Protein AF-A0A9N9B5T2-F1 (afdb_monomer_lite)

pLDDT: mean 75.87, std 16.83, range [42.91, 93.75]

Structure (mmCIF, N/CA/C/O backbone):
data_AF-A0A9N9B5T2-F1
#
_entry.id   AF-A0A9N9B5T2-F1
#
loop_
_atom_site.group_PDB
_atom_site.id
_atom_site.type_symbol
_atom_site.label_atom_id
_atom_site.label_alt_id
_atom_site.label_comp_id
_atom_site.label_asym_id
_atom_site.label_entity_id
_atom_site.label_seq_id
_atom_site.pdbx_PDB_ins_code
_atom_site.Cartn_x
_atom_site.Cartn_y
_atom_site.Cartn_z
_atom_site.occupancy
_atom_site.B_iso_or_equiv
_atom_site.auth_seq_id
_atom_site.auth_comp_id
_atom_site.auth_asym_id
_atom_site.auth_atom_id
_atom_site.pdbx_PDB_model_num
ATOM 1 N N . MET A 1 1 ? 22.167 5.623 3.562 1.00 49.38 1 MET A N 1
ATOM 2 C CA . MET A 1 1 ? 20.993 6.253 2.915 1.00 49.38 1 MET A CA 1
ATOM 3 C C . MET A 1 1 ? 19.767 5.986 3.773 1.00 49.38 1 MET A C 1
ATOM 5 O O . MET A 1 1 ? 19.401 4.829 3.933 1.00 49.38 1 MET A O 1
ATOM 9 N N . SER A 1 2 ? 19.180 7.019 4.383 1.00 70.75 2 SER A N 1
ATOM 10 C CA . SER A 1 2 ? 17.950 6.868 5.169 1.00 70.75 2 SER A CA 1
ATOM 1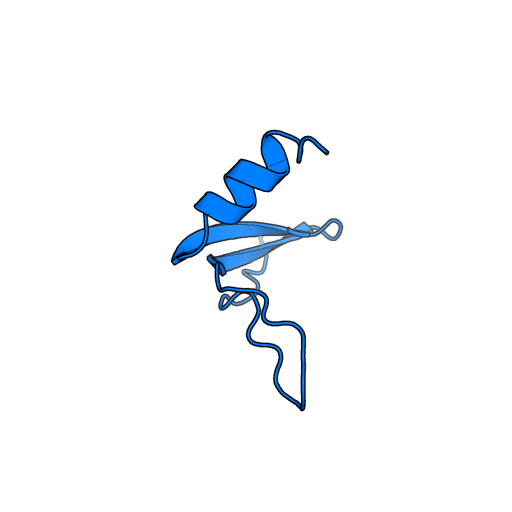1 C C . SER A 1 2 ? 16.758 6.912 4.219 1.00 70.75 2 SER A C 1
ATOM 13 O O . SER A 1 2 ? 16.452 7.958 3.654 1.00 70.75 2 SER A O 1
ATOM 15 N N . ILE A 1 3 ? 16.109 5.769 4.003 1.00 77.88 3 ILE A N 1
ATOM 16 C CA . ILE A 1 3 ? 14.775 5.741 3.405 1.00 77.88 3 ILE A CA 1
ATOM 17 C C . ILE A 1 3 ? 13.851 6.545 4.331 1.00 77.88 3 ILE A C 1
ATOM 19 O O . ILE A 1 3 ? 13.792 6.276 5.534 1.00 77.88 3 ILE A O 1
ATOM 23 N N . GLY A 1 4 ? 13.172 7.555 3.780 1.00 90.00 4 GLY A N 1
ATOM 24 C CA . GLY A 1 4 ? 12.259 8.407 4.541 1.00 90.00 4 GLY A CA 1
ATOM 25 C C . GLY A 1 4 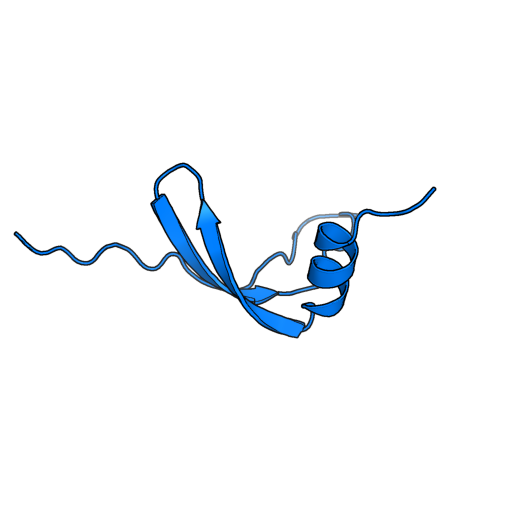? 11.171 7.589 5.240 1.00 90.00 4 GLY A C 1
ATOM 26 O O . GLY A 1 4 ? 10.739 6.555 4.727 1.00 90.00 4 GLY A O 1
ATOM 27 N N . VAL A 1 5 ? 10.714 8.067 6.403 1.00 90.50 5 VAL A N 1
ATOM 28 C CA . VAL A 1 5 ? 9.664 7.418 7.215 1.00 90.50 5 VAL A CA 1
ATOM 29 C C . VAL A 1 5 ? 8.451 6.967 6.378 1.00 90.50 5 VAL A C 1
ATOM 31 O O . VAL A 1 5 ? 8.045 5.818 6.538 1.00 90.50 5 VAL A O 1
ATOM 34 N N . PRO A 1 6 ? 7.929 7.755 5.412 1.00 89.44 6 PRO A N 1
ATOM 35 C CA . PRO A 1 6 ? 6.783 7.325 4.605 1.00 89.44 6 PRO A CA 1
ATOM 36 C C . PRO A 1 6 ? 7.036 6.058 3.775 1.00 89.44 6 PRO A C 1
ATOM 38 O O . PRO A 1 6 ? 6.151 5.221 3.627 1.00 89.44 6 PRO A O 1
ATOM 41 N N . ILE A 1 7 ? 8.251 5.888 3.251 1.00 89.44 7 ILE A N 1
ATOM 42 C CA . ILE A 1 7 ? 8.599 4.728 2.422 1.00 89.44 7 ILE A CA 1
ATOM 43 C C . ILE A 1 7 ? 8.781 3.483 3.303 1.00 89.44 7 ILE A C 1
ATOM 45 O O . ILE A 1 7 ? 8.375 2.394 2.902 1.00 89.44 7 ILE A O 1
ATOM 49 N N . LYS A 1 8 ? 9.330 3.635 4.519 1.00 88.00 8 LYS A N 1
ATOM 50 C CA . LYS A 1 8 ? 9.417 2.534 5.498 1.00 88.00 8 LYS A CA 1
ATOM 51 C C . LYS A 1 8 ? 8.029 2.004 5.859 1.00 88.00 8 LYS A C 1
ATOM 53 O O . LYS A 1 8 ? 7.792 0.807 5.746 1.00 88.00 8 LYS A O 1
ATOM 58 N N . LEU A 1 9 ? 7.095 2.904 6.166 1.00 89.19 9 LEU A N 1
ATOM 59 C CA . LEU A 1 9 ? 5.710 2.540 6.478 1.00 89.19 9 LEU A CA 1
ATOM 60 C C . LEU A 1 9 ? 5.012 1.842 5.303 1.00 89.19 9 LEU A C 1
ATOM 62 O O . LEU A 1 9 ? 4.262 0.891 5.504 1.00 89.19 9 LEU A O 1
ATOM 66 N N . LEU A 1 10 ? 5.278 2.267 4.064 1.00 88.56 10 LEU A N 1
ATOM 67 C CA . LEU A 1 10 ? 4.725 1.603 2.881 1.00 88.56 10 LEU A CA 1
ATOM 68 C C . LEU A 1 10 ? 5.244 0.163 2.725 1.00 88.56 10 LEU A C 1
ATOM 70 O O . LEU A 1 10 ? 4.486 -0.721 2.327 1.00 88.56 10 LEU A O 1
ATOM 74 N N . HIS A 1 11 ? 6.517 -0.080 3.048 1.00 87.50 11 HIS A N 1
ATOM 75 C CA . HIS A 1 11 ? 7.086 -1.428 3.080 1.00 87.50 11 HIS A CA 1
ATOM 76 C C . HIS A 1 11 ? 6.452 -2.290 4.179 1.00 87.50 11 HIS A C 1
ATOM 78 O O . HIS A 1 11 ? 6.088 -3.434 3.918 1.00 87.50 11 HIS A O 1
ATOM 84 N N . GLU A 1 12 ? 6.261 -1.741 5.377 1.00 90.31 12 GLU A N 1
ATOM 85 C CA . GLU A 1 12 ? 5.613 -2.433 6.502 1.00 90.31 12 GLU A CA 1
ATOM 86 C C . GLU A 1 12 ? 4.126 -2.732 6.235 1.00 90.31 12 GLU A C 1
ATOM 88 O O . GLU A 1 12 ? 3.589 -3.733 6.708 1.00 90.31 12 GLU A O 1
ATOM 93 N N . ALA A 1 13 ? 3.460 -1.916 5.413 1.00 89.75 13 ALA A N 1
ATOM 94 C CA . ALA A 1 13 ? 2.066 -2.113 5.017 1.00 89.75 13 ALA A CA 1
ATOM 95 C C . ALA A 1 13 ? 1.851 -3.272 4.022 1.00 89.75 13 ALA A C 1
ATOM 97 O O . ALA A 1 13 ? 0.704 -3.595 3.686 1.00 89.75 13 ALA A O 1
ATOM 98 N N . GLN A 1 14 ? 2.910 -3.923 3.527 1.00 91.12 14 GLN A N 1
ATOM 99 C CA . GLN A 1 14 ? 2.773 -5.108 2.680 1.00 91.12 14 GLN A CA 1
ATOM 100 C C . GLN A 1 14 ? 1.947 -6.195 3.385 1.00 91.12 14 GLN A C 1
ATOM 102 O O . GLN A 1 14 ? 2.001 -6.384 4.597 1.00 91.12 14 GLN A O 1
ATOM 107 N N . GLY A 1 15 ? 1.113 -6.895 2.623 1.00 88.69 15 GLY A N 1
ATOM 108 C CA . GLY A 1 15 ? 0.196 -7.899 3.151 1.00 88.69 15 GLY A CA 1
ATOM 109 C C . GLY A 1 15 ? -1.069 -7.342 3.815 1.00 88.69 15 GLY A C 1
ATOM 110 O O . GLY A 1 15 ? -1.959 -8.133 4.122 1.00 88.69 15 GLY A O 1
ATOM 111 N N . HIS A 1 16 ? -1.220 -6.026 3.973 1.00 92.38 16 HIS A N 1
ATOM 112 C CA . HIS A 1 16 ? -2.422 -5.422 4.553 1.00 92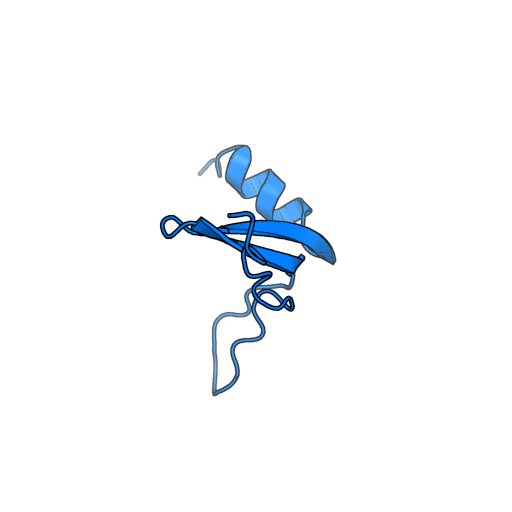.38 16 HIS A CA 1
ATOM 113 C C . HIS A 1 16 ? -3.411 -4.956 3.478 1.00 92.38 16 HIS A C 1
ATOM 115 O O . HIS A 1 16 ? -3.041 -4.719 2.324 1.00 92.38 16 HIS A O 1
ATOM 121 N N . ILE A 1 17 ? -4.693 -4.840 3.848 1.00 92.50 17 ILE A N 1
ATOM 122 C CA . ILE A 1 17 ? -5.694 -4.182 3.002 1.00 92.50 17 ILE A CA 1
ATOM 123 C C . ILE A 1 17 ? -5.463 -2.678 3.086 1.00 92.50 17 ILE A C 1
ATOM 125 O O . ILE A 1 17 ? -5.645 -2.090 4.148 1.00 92.50 17 ILE A O 1
ATOM 129 N N . VAL A 1 18 ? -5.108 -2.061 1.963 1.00 91.94 18 VAL A N 1
ATOM 130 C CA . VAL A 1 18 ? -4.909 -0.614 1.861 1.00 91.94 18 VAL A CA 1
ATOM 131 C C . VAL A 1 18 ? -5.851 -0.018 0.820 1.00 91.94 18 VAL A C 1
ATOM 133 O O . VAL A 1 18 ? -6.429 -0.728 -0.014 1.00 91.94 18 VAL A O 1
ATOM 136 N N . THR A 1 19 ? -6.019 1.296 0.896 1.00 93.19 19 THR A N 1
ATOM 137 C CA . THR A 1 19 ? -6.767 2.085 -0.080 1.00 93.19 19 THR A CA 1
ATOM 138 C C . THR A 1 19 ? -5.792 3.028 -0.771 1.00 93.19 19 THR A C 1
ATOM 140 O O . THR A 1 19 ? -5.030 3.714 -0.097 1.00 93.19 19 THR A O 1
ATOM 143 N N . LEU A 1 20 ? -5.804 3.044 -2.101 1.00 90.25 20 LEU A N 1
ATOM 144 C CA . LEU A 1 20 ? -4.982 3.925 -2.925 1.00 90.25 20 LEU A CA 1
ATOM 145 C C . LEU A 1 20 ? -5.901 4.843 -3.724 1.00 90.25 20 LEU A C 1
ATOM 147 O O . LEU A 1 20 ? -6.780 4.359 -4.434 1.00 90.25 20 LEU A O 1
ATOM 151 N N . GLU A 1 21 ? -5.686 6.146 -3.625 1.00 93.75 21 GLU A N 1
ATOM 152 C CA . GLU A 1 21 ? -6.338 7.141 -4.471 1.00 93.75 21 GLU A CA 1
ATOM 153 C C . GLU A 1 21 ? -5.324 7.644 -5.496 1.00 93.75 21 GLU A C 1
ATOM 155 O O . GLU A 1 21 ? -4.227 8.081 -5.144 1.00 93.75 21 GLU A O 1
ATOM 160 N N . LEU A 1 22 ? -5.664 7.522 -6.777 1.00 89.56 22 LEU A N 1
ATOM 161 C CA . LEU A 1 22 ? -4.866 8.080 -7.859 1.00 89.56 22 LEU A CA 1
ATOM 162 C C . LEU A 1 22 ? -5.179 9.570 -8.023 1.00 89.56 22 LEU A C 1
ATOM 164 O O . LEU A 1 22 ? -6.266 10.032 -7.692 1.00 89.56 22 LEU A O 1
ATOM 168 N N . ASN A 1 23 ? -4.259 10.314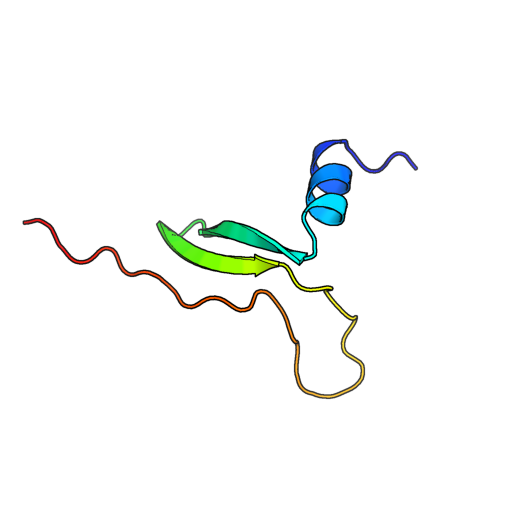 -8.630 1.00 93.00 23 ASN A N 1
ATOM 169 C CA . ASN A 1 23 ? -4.438 11.738 -8.940 1.00 93.00 23 ASN A CA 1
ATOM 170 C C . ASN A 1 23 ? -5.675 12.051 -9.808 1.00 93.00 23 ASN A C 1
ATOM 172 O O . ASN A 1 23 ? -6.159 13.176 -9.797 1.00 93.00 23 ASN A O 1
ATOM 176 N N . ASN A 1 24 ? -6.192 11.071 -10.551 1.00 91.94 24 ASN A N 1
ATOM 177 C CA . ASN A 1 24 ? -7.430 11.184 -11.323 1.00 91.94 24 ASN A CA 1
ATOM 178 C C . ASN A 1 24 ? -8.704 10.893 -10.498 1.00 91.94 24 ASN A C 1
ATOM 180 O O . ASN A 1 24 ? -9.783 10.762 -11.071 1.00 91.94 24 ASN A O 1
ATOM 184 N N . GLY A 1 25 ? -8.588 10.735 -9.175 1.00 93.00 25 GLY A N 1
ATOM 185 C CA . GLY A 1 25 ? -9.697 10.451 -8.259 1.00 93.00 25 GLY A CA 1
ATOM 186 C C . GLY A 1 25 ? -10.165 8.992 -8.245 1.00 93.00 25 GLY A C 1
ATOM 187 O O . GLY A 1 25 ? -11.141 8.663 -7.568 1.00 93.00 25 GLY A O 1
ATOM 188 N N . THR A 1 26 ? -9.501 8.093 -8.980 1.00 92.38 26 THR A N 1
ATOM 189 C CA . THR A 1 26 ? -9.823 6.659 -8.941 1.00 92.38 26 THR A CA 1
ATOM 190 C C . THR A 1 26 ? -9.332 6.049 -7.635 1.00 92.38 26 THR A C 1
ATOM 192 O O . THR A 1 26 ? -8.152 6.156 -7.302 1.00 92.38 26 THR A O 1
ATOM 195 N N . VAL A 1 27 ? -10.220 5.343 -6.932 1.00 92.62 27 VAL A N 1
ATOM 196 C CA . VAL A 1 27 ? -9.912 4.693 -5.655 1.00 92.62 27 VAL A CA 1
ATOM 197 C C . VAL A 1 27 ? -9.824 3.180 -5.825 1.00 92.62 27 VAL A C 1
ATOM 199 O O . VAL A 1 27 ? -10.754 2.533 -6.301 1.00 92.62 27 VAL A O 1
ATOM 202 N N . TYR A 1 28 ? -8.726 2.596 -5.371 1.00 90.56 28 TYR A N 1
ATOM 203 C CA . TYR A 1 28 ? -8.457 1.164 -5.370 1.00 90.56 28 TYR A CA 1
ATOM 204 C C . TYR A 1 28 ? -8.427 0.652 -3.930 1.00 90.56 28 TYR A C 1
ATOM 206 O O . TYR A 1 28 ? -7.774 1.246 -3.077 1.00 90.56 28 TYR A O 1
ATOM 214 N N . ARG A 1 29 ? -9.105 -0.466 -3.638 1.00 90.19 29 ARG A N 1
ATOM 215 C CA . ARG A 1 29 ? -9.059 -1.115 -2.311 1.00 90.19 29 ARG A CA 1
ATOM 216 C C . ARG A 1 29 ? -8.749 -2.601 -2.439 1.00 90.19 29 ARG A C 1
ATOM 218 O O . ARG A 1 29 ? -9.425 -3.301 -3.191 1.00 90.19 29 ARG A O 1
ATOM 225 N N . GLY A 1 30 ? -7.758 -3.080 -1.693 1.00 90.62 30 GLY A N 1
ATOM 226 C CA . GLY A 1 30 ? -7.154 -4.387 -1.936 1.00 90.62 30 GLY A CA 1
ATOM 227 C C . GLY A 1 30 ? -5.925 -4.651 -1.072 1.00 90.62 30 GLY A C 1
ATOM 228 O O . GLY A 1 30 ? -5.499 -3.794 -0.302 1.00 90.62 30 GLY A O 1
ATOM 229 N N . LYS A 1 31 ? -5.373 -5.864 -1.179 1.00 91.19 31 LYS A N 1
ATOM 230 C CA . LYS A 1 31 ? -4.183 -6.279 -0.419 1.00 91.19 31 LYS A CA 1
ATOM 231 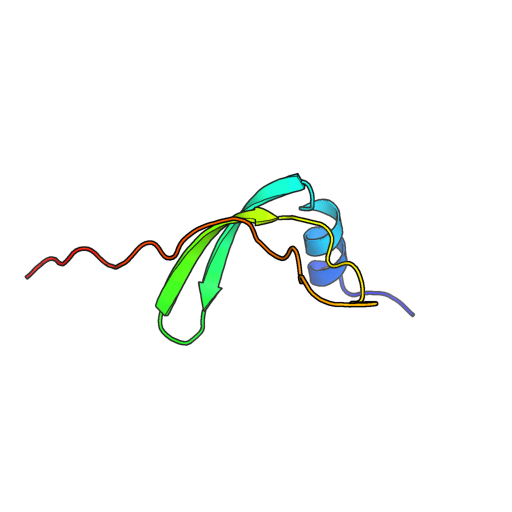C C . LYS A 1 31 ? -2.922 -5.752 -1.106 1.00 91.19 31 LYS A C 1
ATOM 233 O O . LYS A 1 31 ? -2.717 -6.050 -2.288 1.00 91.19 31 LYS A O 1
ATOM 238 N N . LEU A 1 32 ? -2.079 -5.015 -0.382 1.00 88.75 32 LEU A N 1
ATOM 239 C CA . LEU A 1 32 ? -0.772 -4.581 -0.879 1.00 88.75 32 LEU A CA 1
ATOM 240 C C . LEU A 1 32 ? 0.144 -5.806 -1.008 1.00 88.75 32 LEU A C 1
ATOM 242 O O . LEU A 1 32 ? 0.393 -6.499 -0.025 1.00 88.75 32 LEU A O 1
ATOM 246 N N . SER A 1 33 ? 0.599 -6.120 -2.218 1.00 84.44 33 SER A N 1
ATOM 247 C CA . SER A 1 33 ? 1.529 -7.222 -2.485 1.00 84.44 33 SER A CA 1
ATOM 248 C C . SER A 1 33 ? 2.948 -6.711 -2.694 1.00 84.44 33 SER A C 1
ATOM 250 O O . SER A 1 33 ? 3.165 -5.540 -3.002 1.00 84.44 33 SER A O 1
ATOM 252 N N . GLU A 1 34 ? 3.915 -7.611 -2.538 1.00 74.69 34 GLU A N 1
ATOM 253 C CA . GLU A 1 34 ? 5.304 -7.338 -2.877 1.00 74.69 34 GLU A CA 1
ATOM 254 C C . GLU A 1 34 ? 5.429 -6.954 -4.358 1.00 74.69 34 GLU A C 1
ATOM 256 O O . GLU A 1 34 ? 4.924 -7.642 -5.251 1.00 74.69 34 GLU A O 1
ATOM 261 N N . VAL A 1 35 ? 6.119 -5.844 -4.618 1.00 60.91 35 VAL A N 1
ATOM 262 C CA . VAL A 1 35 ? 6.473 -5.427 -5.974 1.00 60.91 35 VAL A CA 1
ATOM 263 C C . VAL A 1 35 ? 7.730 -6.194 -6.378 1.00 60.91 35 VAL A C 1
ATOM 265 O O . VAL A 1 35 ? 8.850 -5.714 -6.218 1.00 60.91 35 VAL A O 1
ATOM 268 N N . ALA A 1 36 ? 7.550 -7.410 -6.889 1.00 50.59 36 ALA A N 1
ATOM 269 C CA . ALA A 1 36 ? 8.648 -8.150 -7.496 1.00 50.59 36 ALA A CA 1
ATOM 270 C C . ALA A 1 36 ? 9.097 -7.428 -8.779 1.00 50.59 36 ALA A C 1
ATOM 272 O O . ALA A 1 36 ? 8.278 -7.137 -9.658 1.00 50.59 36 ALA A O 1
ATOM 273 N N . ARG A 1 37 ? 10.400 -7.134 -8.898 1.00 50.31 37 ARG A N 1
ATOM 274 C CA . ARG A 1 37 ? 10.992 -6.619 -10.144 1.00 50.31 37 ARG A CA 1
ATOM 275 C C . ARG A 1 37 ? 10.722 -7.644 -11.245 1.00 50.31 37 ARG A C 1
ATOM 277 O O . ARG A 1 37 ? 11.081 -8.808 -11.102 1.00 50.31 37 ARG A O 1
ATOM 284 N N . ALA A 1 38 ? 10.048 -7.229 -12.312 1.00 48.78 38 ALA A N 1
ATOM 285 C CA . ALA A 1 38 ? 9.609 -8.134 -13.363 1.00 48.78 38 ALA A CA 1
ATOM 286 C C . ALA A 1 38 ? 10.809 -8.755 -14.104 1.00 48.78 38 ALA A C 1
ATOM 288 O O . ALA A 1 38 ? 11.411 -8.114 -14.960 1.00 48.78 38 ALA A O 1
ATOM 289 N N . GLN A 1 39 ? 11.118 -10.020 -13.822 1.00 48.03 39 GLN A N 1
ATOM 290 C CA . GLN A 1 39 ? 11.657 -10.933 -14.827 1.00 48.03 39 GLN A CA 1
ATOM 291 C C . GLN A 1 39 ? 10.457 -11.690 -15.407 1.00 48.03 39 GLN A C 1
ATOM 293 O O . GLN A 1 39 ? 9.861 -12.513 -14.724 1.00 48.03 39 GLN A O 1
ATOM 298 N N . GLY A 1 40 ? 10.058 -11.347 -16.635 1.00 53.28 40 GLY A N 1
ATOM 299 C CA . GLY A 1 40 ? 9.073 -12.102 -17.418 1.00 53.28 40 GLY A CA 1
ATOM 300 C C . GLY A 1 40 ? 7.615 -12.022 -16.937 1.00 53.28 40 GLY A C 1
ATOM 301 O O . GLY A 1 40 ? 7.186 -12.751 -16.055 1.00 53.28 40 GLY A O 1
ATOM 302 N N . GLY A 1 41 ? 6.823 -11.167 -17.594 1.00 52.72 41 GLY A N 1
ATOM 303 C CA . GLY A 1 41 ? 5.382 -11.351 -17.821 1.00 52.72 41 GLY A CA 1
ATOM 304 C C . GLY A 1 41 ? 4.505 -11.804 -16.646 1.00 52.72 41 GLY A C 1
ATOM 305 O O . GLY A 1 41 ? 4.135 -12.972 -16.587 1.00 52.72 41 GLY A O 1
ATOM 306 N N . ARG A 1 42 ? 4.107 -10.851 -15.787 1.00 55.25 42 ARG A N 1
ATOM 307 C CA . ARG A 1 42 ? 2.853 -10.748 -14.988 1.00 55.25 42 ARG A CA 1
ATOM 308 C C . ARG A 1 42 ? 3.169 -9.999 -13.691 1.00 55.25 42 ARG A C 1
ATOM 310 O O . ARG A 1 42 ? 3.408 -10.601 -12.646 1.00 55.25 42 ARG A O 1
ATOM 317 N N . GLY A 1 43 ? 3.178 -8.667 -13.760 1.00 48.28 43 GLY A N 1
ATOM 318 C CA . GLY A 1 43 ? 3.305 -7.818 -12.577 1.00 48.28 43 GLY A CA 1
ATOM 319 C C . GLY A 1 43 ? 2.147 -8.083 -11.615 1.00 48.28 43 GLY A C 1
ATOM 320 O O . GLY A 1 43 ? 1.007 -7.724 -11.896 1.00 48.28 43 GLY A O 1
ATOM 321 N N . ARG A 1 44 ? 2.417 -8.738 -10.484 1.00 59.44 44 ARG A N 1
ATOM 322 C CA . ARG A 1 44 ? 1.429 -8.946 -9.415 1.00 59.44 44 ARG A CA 1
ATOM 323 C C . ARG A 1 44 ? 1.502 -7.786 -8.420 1.00 59.44 44 ARG A C 1
ATOM 325 O O . ARG A 1 44 ? 1.944 -7.954 -7.289 1.00 59.44 44 ARG A O 1
ATOM 332 N N . GLY A 1 45 ? 1.094 -6.604 -8.882 1.00 64.81 45 GLY A N 1
ATOM 333 C CA . GLY A 1 45 ? 0.870 -5.429 -8.036 1.00 64.81 45 GLY A CA 1
ATOM 334 C C . GLY A 1 45 ? -0.403 -5.545 -7.186 1.00 64.81 45 GLY A C 1
ATOM 335 O O . GLY A 1 45 ? -1.007 -6.616 -7.096 1.00 64.81 45 GLY A O 1
ATOM 336 N N . PHE A 1 46 ? -0.801 -4.424 -6.575 1.00 62.47 46 PHE A N 1
ATOM 337 C CA . PHE A 1 46 ? -1.986 -4.283 -5.724 1.00 62.47 46 PHE A CA 1
ATOM 338 C C . PHE A 1 46 ? -3.204 -5.047 -6.270 1.00 62.47 46 PHE A C 1
ATOM 340 O O . PHE A 1 46 ? -3.720 -4.743 -7.346 1.00 62.47 46 PHE A O 1
ATOM 347 N N . ARG A 1 47 ? -3.678 -6.046 -5.514 1.00 67.19 47 ARG A N 1
ATOM 348 C CA . ARG A 1 47 ? -4.849 -6.853 -5.890 1.00 67.19 47 ARG A CA 1
ATOM 349 C C . ARG A 1 47 ? -6.113 -6.223 -5.318 1.00 67.19 47 ARG A C 1
ATOM 351 O O . ARG A 1 47 ? -6.585 -6.623 -4.253 1.00 67.19 47 ARG A O 1
ATOM 358 N N . GLY A 1 48 ? -6.636 -5.227 -6.022 1.00 65.88 48 GLY A N 1
ATOM 359 C CA . GLY A 1 48 ? -7.920 -4.590 -5.742 1.00 65.88 48 GLY A CA 1
ATOM 360 C C . GLY A 1 48 ? -8.463 -3.897 -6.987 1.00 65.88 48 GLY A C 1
ATOM 361 O O . GLY A 1 48 ? -7.690 -3.361 -7.772 1.00 65.88 48 GLY A O 1
ATOM 362 N N . GLY A 1 49 ? -9.779 -3.949 -7.193 1.00 73.75 49 GLY A N 1
ATOM 363 C CA . GLY A 1 49 ? -10.436 -3.285 -8.321 1.00 73.75 49 GLY A CA 1
ATOM 364 C C . GLY A 1 49 ? -10.698 -1.798 -8.049 1.00 73.75 49 GLY A C 1
ATOM 365 O O . GLY A 1 49 ? -10.780 -1.403 -6.877 1.00 73.75 49 GLY A O 1
ATOM 366 N N . PRO A 1 50 ? -10.855 -0.978 -9.104 1.00 72.50 50 PRO A N 1
ATOM 367 C CA . PRO A 1 50 ? -11.301 0.398 -8.957 1.00 72.50 50 PRO A CA 1
ATOM 368 C C . PRO A 1 50 ? -12.729 0.403 -8.404 1.00 72.50 50 PRO A C 1
ATOM 370 O O . PRO A 1 50 ? -13.638 -0.210 -8.966 1.00 72.50 50 PRO A O 1
ATOM 373 N N . ARG A 1 51 ? -12.937 1.091 -7.284 1.00 72.38 51 ARG A N 1
ATOM 374 C CA . ARG A 1 51 ? -14.275 1.434 -6.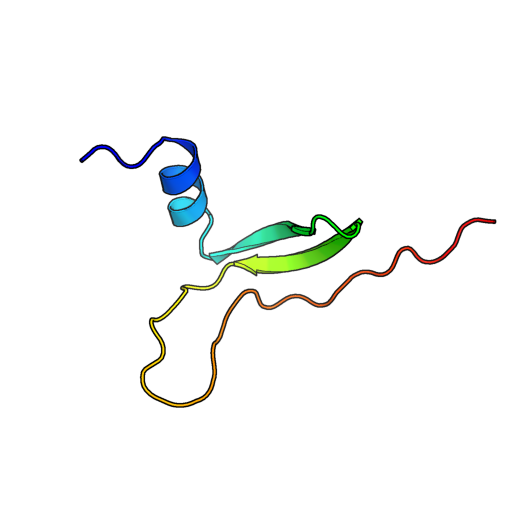808 1.00 72.38 51 ARG A CA 1
ATOM 375 C C . ARG A 1 51 ? -14.654 2.734 -7.498 1.00 72.38 51 ARG A C 1
ATOM 377 O O . ARG A 1 51 ? -14.125 3.791 -7.162 1.00 72.38 51 ARG A O 1
ATOM 384 N N . GLY A 1 52 ? -15.526 2.642 -8.500 1.00 61.09 52 GLY A N 1
ATOM 385 C CA . GLY A 1 52 ? -16.106 3.828 -9.118 1.00 61.09 52 GLY A CA 1
ATOM 386 C C . GLY A 1 52 ? -16.830 4.663 -8.063 1.00 61.09 52 GLY A C 1
ATOM 387 O O . GLY A 1 52 ? -17.437 4.111 -7.141 1.00 61.09 52 GLY A O 1
ATOM 388 N N . ARG A 1 53 ? -16.800 5.992 -8.211 1.00 61.97 53 ARG A N 1
ATOM 389 C CA . ARG A 1 53 ? -17.844 6.841 -7.632 1.00 61.97 53 ARG A CA 1
ATOM 390 C C . ARG A 1 53 ? -19.155 6.419 -8.296 1.00 61.97 53 ARG A C 1
ATOM 392 O O . ARG A 1 53 ? -19.509 6.931 -9.351 1.00 61.97 53 ARG A O 1
ATOM 399 N N . SER A 1 54 ? -19.843 5.432 -7.721 1.00 55.88 54 SER A N 1
ATOM 400 C CA . SER A 1 54 ? -21.262 5.226 -7.992 1.00 55.88 54 SER A CA 1
ATOM 401 C C . SER A 1 54 ? -21.938 6.561 -7.710 1.00 55.88 54 SER A C 1
ATOM 403 O O . SER A 1 54 ? -21.783 7.093 -6.607 1.00 55.88 54 SER A O 1
ATOM 405 N N . GLY A 1 55 ? -22.578 7.118 -8.733 1.00 55.56 55 GLY A N 1
ATOM 406 C CA . GLY A 1 55 ? -23.091 8.475 -8.722 1.00 55.56 55 GLY A CA 1
ATOM 407 C C . GLY A 1 55 ? -23.896 8.813 -7.472 1.00 55.56 55 GLY A C 1
ATOM 408 O O . GLY A 1 55 ? -24.618 7.990 -6.907 1.00 55.56 55 GLY A O 1
ATOM 409 N N . ARG A 1 56 ? -23.794 10.075 -7.081 1.00 42.91 56 ARG A N 1
ATOM 410 C CA . ARG A 1 56 ? -24.923 10.796 -6.509 1.00 42.91 56 ARG A CA 1
ATOM 411 C C . ARG A 1 56 ? -25.171 12.010 -7.412 1.00 42.91 56 ARG A C 1
ATOM 413 O O . ARG A 1 56 ? -24.177 12.534 -7.919 1.00 42.91 56 ARG A O 1
ATOM 420 N N . PRO A 1 57 ? -26.447 12.331 -7.689 1.00 52.91 57 PRO A N 1
ATOM 421 C CA . PRO A 1 57 ? -26.837 13.400 -8.606 1.00 52.91 57 PRO A CA 1
ATOM 422 C C . PRO A 1 57 ? -26.297 14.763 -8.171 1.00 52.91 57 PRO A C 1
ATOM 424 O O . PRO A 1 57 ? -26.075 14.945 -6.950 1.00 52.91 57 PRO A O 1
#

Foldseek 3Di:
DDDDPVVVVLVVQAQDWDWDADPVRWIWTAGAHDQDDDPDDDGPGGPTDTDDCPDDD

Organism: NCBI:txid60492

Sequence (57 aa):
MSIGVPIKLLHEAQGHIVTLELNNGTVYRGKLSEVARAQGGRGRGFRGGPRGRSGRP

InterPro domains:
  IPR010920 LSM domain superfamily [SSF50182] (5-35)

Secondary structure (DSSP, 8-state):
----HHHHHHHHTTTSEEEEE-TTS-EEEEEPPP----SSS-----B--EE------

Radius of gyration: 14.18 Å; chains: 1; bounding box: 48×26×25 Å